Protein AF-A0A0L7QYK5-F1 (afdb_monomer)

Foldseek 3Di:
DPPVLVVLVVLLVVLQVLLCVVVVVVDDPPPPDPPPPDDPVVVNVCCVVCVVVLLVVLLVLVCCLQPPPDPPLLSSLNSNLSSCLVCVVSVVVVLVVVLVPDDPVCSVVSNVLVCLLCPPADSDNDPVNSVSNSVSSVVSNVVSVVVVVPDDDDDDDDDDDDDDDDD

pLDDT: mean 78.43, std 20.54, range [31.77, 98.0]

Solvent-accessible surface area (backbone atoms only — not comparable to full-atom values): 10006 Å² total; per-residue (Å²): 122,67,64,66,52,52,53,28,51,52,45,27,51,54,38,51,50,50,53,48,56,60,50,55,75,72,56,72,97,77,74,79,81,78,70,72,83,78,61,63,66,59,54,54,47,49,45,71,78,40,51,63,60,58,51,49,52,39,54,51,54,50,49,44,59,73,74,44,92,61,89,54,55,74,51,49,39,53,29,46,53,40,37,38,74,74,35,51,70,58,46,52,52,52,51,52,55,56,29,70,72,40,61,79,91,46,23,65,58,50,50,50,38,56,49,50,36,53,62,90,60,63,100,61,86,47,68,72,43,46,54,50,40,42,52,26,46,54,51,39,42,48,58,53,51,55,66,74,66,50,85,80,82,81,84,78,77,92,81,82,88,79,91,78,89,88,132

Mean predicted aligned error: 11.0 Å

Organism: NCBI:txid597456

Secondary structure (DSSP, 8-state):
-HHHHHHHHHHHHHHHHHHHHHHHTSS-TTS------SSHHHHHHHHHH-THHHHHHHHHHHHHHHHS--TTHHHHHHHHHHHHHH-HHHHHHHHHHHHHTS-HHHHHHHHHHHHHHHTT--SS--HHHHHHHHHHHHHHHHHHHHHHH-S-S--------------

Structure (mmCIF, N/CA/C/O backbone):
data_AF-A0A0L7QYK5-F1
#
_entry.id   AF-A0A0L7QYK5-F1
#
loop_
_atom_site.group_PDB
_atom_site.id
_atom_site.type_symbol
_atom_site.label_atom_id
_atom_site.label_alt_id
_atom_site.label_comp_id
_atom_site.label_asym_id
_atom_site.label_entity_id
_atom_site.label_seq_id
_atom_site.pdbx_PDB_ins_code
_atom_site.Cartn_x
_atom_site.Cartn_y
_atom_site.Cartn_z
_atom_site.occupancy
_atom_site.B_iso_or_equiv
_atom_site.auth_seq_id
_atom_site.auth_comp_id
_atom_site.auth_asym_id
_atom_site.auth_atom_id
_atom_site.pdbx_PDB_model_num
ATOM 1 N N . THR A 1 1 ? -0.544 19.869 -9.628 1.00 52.84 1 THR A N 1
ATOM 2 C CA . THR A 1 1 ? -1.029 18.518 -10.001 1.00 52.84 1 THR A CA 1
ATOM 3 C C . THR A 1 1 ? 0.017 17.660 -10.716 1.00 52.84 1 THR A C 1
ATOM 5 O O . THR A 1 1 ? -0.053 16.448 -10.597 1.00 52.84 1 THR A O 1
ATOM 8 N N . THR A 1 2 ? 1.023 18.224 -11.400 1.00 59.78 2 THR A N 1
ATOM 9 C CA . THR A 1 2 ? 2.022 17.466 -12.193 1.00 59.78 2 THR A CA 1
ATOM 10 C C . THR A 1 2 ? 3.162 16.829 -11.382 1.00 59.78 2 THR A C 1
ATOM 12 O O . THR A 1 2 ? 3.580 15.719 -11.698 1.00 59.78 2 THR A O 1
ATOM 15 N N . VAL A 1 3 ? 3.627 17.478 -10.307 1.00 64.94 3 VAL A N 1
ATOM 16 C CA . VAL A 1 3 ? 4.769 17.001 -9.497 1.00 64.94 3 VAL A CA 1
ATOM 17 C C . VAL A 1 3 ? 4.447 15.697 -8.760 1.00 64.94 3 VAL A C 1
ATOM 19 O O . VAL A 1 3 ? 5.186 14.727 -8.890 1.00 64.94 3 VAL A O 1
ATOM 22 N N . CYS A 1 4 ? 3.305 15.622 -8.066 1.00 67.00 4 CYS A N 1
ATOM 23 C CA . CYS A 1 4 ? 2.918 14.424 -7.314 1.00 67.00 4 CYS A CA 1
ATOM 24 C C . CYS A 1 4 ? 2.778 13.191 -8.221 1.00 67.00 4 CYS A C 1
ATOM 26 O O . CYS A 1 4 ? 3.188 12.100 -7.840 1.00 67.00 4 CYS A O 1
ATOM 28 N N . THR A 1 5 ? 2.243 13.357 -9.435 1.00 75.25 5 THR A N 1
ATOM 29 C CA . THR A 1 5 ? 2.120 12.266 -10.414 1.00 75.25 5 THR A CA 1
ATOM 30 C C . THR A 1 5 ? 3.490 11.774 -10.883 1.00 75.25 5 THR A C 1
ATOM 32 O O . THR A 1 5 ? 3.704 10.565 -10.947 1.00 75.25 5 THR A O 1
ATOM 35 N N . GLY A 1 6 ? 4.431 12.690 -11.140 1.00 77.06 6 GLY A N 1
ATOM 36 C CA . GLY A 1 6 ? 5.816 12.343 -11.472 1.00 77.06 6 GLY A CA 1
ATOM 37 C C . GLY A 1 6 ? 6.527 11.601 -10.337 1.00 77.06 6 GLY A C 1
ATOM 38 O O . GLY A 1 6 ? 7.127 10.557 -10.572 1.00 77.06 6 GLY A O 1
ATOM 39 N N . CYS A 1 7 ? 6.392 12.074 -9.093 1.00 81.75 7 CYS A N 1
ATOM 40 C CA . CYS A 1 7 ? 6.957 11.407 -7.915 1.00 81.75 7 CYS A CA 1
ATOM 41 C C . CYS A 1 7 ? 6.407 9.985 -7.735 1.00 81.75 7 CYS A C 1
ATOM 43 O O . CYS A 1 7 ? 7.182 9.058 -7.515 1.00 81.75 7 CYS A O 1
ATOM 45 N N . CYS A 1 8 ? 5.090 9.796 -7.877 1.00 84.00 8 CYS A N 1
ATOM 46 C CA . CYS A 1 8 ? 4.463 8.475 -7.769 1.00 84.00 8 CYS A CA 1
ATOM 47 C C . CYS A 1 8 ? 4.971 7.512 -8.845 1.00 84.00 8 CYS A C 1
ATOM 49 O O . CYS A 1 8 ? 5.263 6.359 -8.541 1.00 84.00 8 CYS A O 1
ATOM 51 N N . ALA A 1 9 ? 5.101 7.985 -10.089 1.00 85.12 9 ALA A N 1
ATOM 52 C CA . ALA A 1 9 ? 5.619 7.179 -11.190 1.00 85.12 9 ALA A CA 1
ATOM 53 C C . ALA A 1 9 ? 7.079 6.771 -10.950 1.00 85.12 9 ALA A C 1
ATOM 55 O O . ALA A 1 9 ? 7.426 5.602 -11.099 1.00 85.12 9 ALA A O 1
ATOM 56 N N . THR A 1 10 ? 7.925 7.705 -10.508 1.00 88.19 10 THR A N 1
ATOM 57 C CA . THR A 1 10 ? 9.321 7.410 -10.157 1.00 88.19 10 THR A CA 1
ATOM 58 C C . THR A 1 10 ? 9.410 6.397 -9.017 1.00 88.19 10 THR A C 1
ATOM 60 O O . THR A 1 10 ? 10.166 5.431 -9.123 1.00 88.19 10 THR A O 1
ATOM 63 N N . LEU A 1 11 ? 8.613 6.563 -7.957 1.00 89.12 11 LEU A N 1
ATOM 64 C CA . LEU A 1 11 ? 8.555 5.602 -6.854 1.00 89.12 11 LEU A CA 1
ATOM 65 C C . LEU A 1 11 ? 8.094 4.220 -7.332 1.00 89.12 11 LEU A C 1
ATOM 67 O O . LEU A 1 11 ? 8.745 3.229 -7.008 1.00 89.12 11 LEU A O 1
ATOM 71 N N . ASP A 1 12 ? 7.040 4.135 -8.150 1.00 90.56 12 ASP A N 1
ATOM 72 C CA . ASP A 1 12 ? 6.575 2.861 -8.718 1.00 90.56 12 ASP A CA 1
ATOM 73 C C . ASP A 1 12 ? 7.668 2.203 -9.569 1.00 90.56 12 ASP A C 1
ATOM 75 O O . ASP A 1 12 ? 7.891 0.998 -9.459 1.00 90.56 12 ASP A O 1
ATOM 79 N N . HIS A 1 13 ? 8.416 2.972 -10.365 1.00 90.19 13 HIS A N 1
ATOM 80 C CA . HIS A 1 13 ? 9.541 2.446 -11.139 1.00 90.19 13 HIS A CA 1
ATOM 81 C C . HIS A 1 13 ? 10.654 1.882 -10.253 1.00 90.19 13 HIS A C 1
ATOM 83 O O . HIS A 1 13 ? 11.101 0.758 -10.500 1.00 90.19 13 HIS A O 1
ATOM 89 N N . ILE A 1 14 ? 11.065 2.614 -9.212 1.00 88.81 14 ILE A N 1
ATOM 90 C CA . ILE A 1 14 ? 12.089 2.166 -8.256 1.00 88.81 14 ILE A CA 1
ATOM 91 C C . ILE A 1 14 ? 11.636 0.874 -7.572 1.00 88.81 14 ILE A C 1
ATOM 93 O O . ILE A 1 14 ? 12.343 -0.133 -7.601 1.00 88.81 14 ILE A O 1
ATOM 97 N N . VAL A 1 15 ? 10.427 0.871 -7.016 1.00 89.19 15 VAL A N 1
ATOM 98 C CA . VAL A 1 15 ? 9.865 -0.267 -6.282 1.00 89.19 15 VAL A CA 1
ATOM 99 C C . VAL A 1 15 ? 9.671 -1.480 -7.199 1.00 89.19 15 VAL A C 1
ATOM 101 O O . VAL A 1 15 ? 10.027 -2.600 -6.834 1.00 89.19 15 VAL A O 1
ATOM 104 N N . THR A 1 16 ? 9.191 -1.274 -8.429 1.00 89.94 16 THR A N 1
ATOM 105 C CA . THR A 1 16 ? 9.067 -2.342 -9.436 1.00 89.94 16 THR A CA 1
ATOM 106 C C . THR A 1 16 ? 10.417 -2.951 -9.777 1.00 89.94 16 THR A C 1
ATOM 108 O O . THR A 1 16 ? 10.531 -4.171 -9.917 1.00 89.94 16 THR A O 1
ATOM 111 N N . TYR A 1 17 ? 11.430 -2.105 -9.964 1.00 87.75 17 TYR A N 1
ATOM 112 C CA . TYR A 1 17 ? 12.779 -2.550 -10.274 1.00 87.75 17 TYR A CA 1
ATOM 113 C C . TYR A 1 17 ? 13.340 -3.401 -9.131 1.00 87.75 17 TYR A C 1
ATOM 115 O O . TYR A 1 17 ? 13.803 -4.515 -9.376 1.00 87.75 17 TYR A O 1
ATOM 123 N N . LEU A 1 18 ? 13.211 -2.932 -7.888 1.00 85.25 18 LEU A N 1
ATOM 124 C CA . LEU A 1 18 ? 13.633 -3.665 -6.694 1.00 85.25 18 LEU A CA 1
ATOM 125 C C . LEU A 1 18 ? 12.939 -5.019 -6.565 1.00 85.25 18 LEU A C 1
ATOM 127 O O . LEU A 1 18 ? 13.607 -6.038 -6.391 1.00 85.25 18 LEU A O 1
ATOM 131 N N . PHE A 1 19 ? 11.613 -5.043 -6.712 1.00 86.12 19 PHE A N 1
ATOM 132 C CA . PHE A 1 19 ? 10.827 -6.271 -6.640 1.00 86.12 19 PHE A CA 1
ATOM 133 C C . PHE A 1 19 ? 11.296 -7.295 -7.680 1.00 86.12 19 PHE A C 1
ATOM 135 O O . PHE A 1 19 ? 11.518 -8.460 -7.355 1.00 86.12 19 PHE A O 1
ATOM 142 N N . LYS A 1 20 ? 11.534 -6.856 -8.924 1.00 85.50 20 LYS A N 1
ATOM 143 C CA . LYS A 1 20 ? 12.071 -7.723 -9.982 1.00 85.50 20 LYS A CA 1
ATOM 144 C C . LYS A 1 20 ? 13.465 -8.245 -9.644 1.00 85.50 20 LYS A C 1
ATOM 146 O O . LYS A 1 20 ? 13.696 -9.434 -9.819 1.00 85.50 20 LYS A O 1
ATOM 151 N N . GLN A 1 21 ? 14.371 -7.401 -9.158 1.00 80.25 21 GLN A N 1
ATOM 152 C CA . GLN A 1 21 ? 15.746 -7.806 -8.843 1.00 80.25 21 GLN A CA 1
ATOM 153 C C . GLN A 1 21 ? 15.814 -8.819 -7.694 1.00 80.25 21 GLN A C 1
ATOM 155 O O . GLN A 1 21 ? 16.540 -9.810 -7.783 1.00 80.25 21 GLN A O 1
ATOM 160 N N . LEU A 1 22 ? 15.040 -8.601 -6.629 1.00 75.25 22 LEU A N 1
ATOM 161 C CA . LEU A 1 22 ? 15.008 -9.501 -5.475 1.00 75.25 22 LEU A CA 1
ATOM 162 C C . LEU A 1 22 ? 14.331 -10.835 -5.812 1.00 75.25 22 LEU A C 1
ATOM 164 O O . LEU A 1 22 ? 14.812 -11.883 -5.391 1.00 75.25 22 LEU A O 1
ATOM 168 N N . TYR A 1 23 ? 13.270 -10.813 -6.623 1.00 68.56 23 TYR A N 1
ATOM 169 C CA . TYR A 1 23 ? 12.538 -12.024 -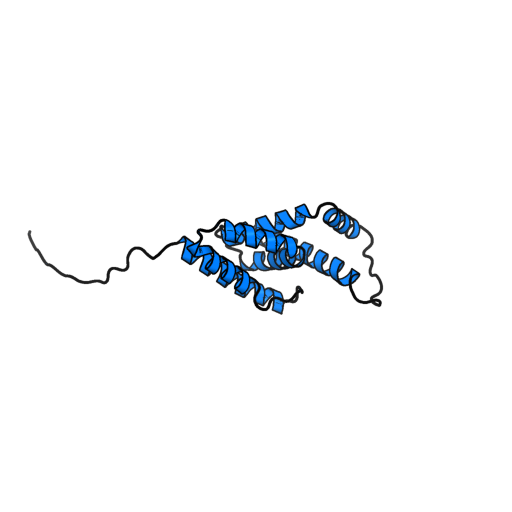6.993 1.00 68.56 23 TYR A CA 1
ATOM 170 C C . TYR A 1 23 ? 13.235 -12.835 -8.100 1.00 68.56 23 TYR A C 1
ATOM 172 O O . TYR A 1 23 ? 13.252 -14.061 -8.050 1.00 68.56 23 TYR A O 1
ATOM 180 N N . GLN A 1 24 ? 13.884 -12.181 -9.073 1.00 62.78 24 GLN A N 1
ATOM 181 C CA . GLN A 1 24 ? 14.644 -12.864 -10.134 1.00 62.78 24 GLN A CA 1
ATOM 182 C C . GLN A 1 24 ? 15.947 -13.496 -9.626 1.00 62.78 24 GLN A C 1
ATOM 184 O O . GLN A 1 24 ? 16.380 -14.497 -10.186 1.00 62.78 24 GLN A O 1
ATOM 189 N N . LYS A 1 25 ? 16.557 -12.966 -8.555 1.00 58.22 25 LYS A N 1
ATOM 190 C CA . LYS A 1 25 ? 17.693 -13.627 -7.883 1.00 58.22 25 LYS A CA 1
ATOM 191 C C . LYS A 1 25 ? 17.260 -14.823 -7.008 1.00 58.22 25 LYS A C 1
ATOM 193 O O . LYS A 1 25 ? 18.120 -15.608 -6.626 1.00 58.22 25 LYS A O 1
ATOM 198 N N . GLY A 1 26 ? 15.965 -14.976 -6.705 1.00 53.25 26 GLY A N 1
ATOM 199 C CA . GLY A 1 26 ? 15.422 -16.013 -5.811 1.00 53.25 26 GLY A CA 1
ATOM 200 C C . GLY A 1 26 ? 14.769 -17.224 -6.492 1.00 53.25 26 GLY A C 1
ATOM 201 O O . GLY A 1 26 ? 14.383 -18.163 -5.802 1.00 53.25 26 GLY A O 1
ATOM 202 N N . GLY A 1 27 ? 14.641 -17.248 -7.822 1.00 45.47 27 GLY A N 1
ATOM 203 C CA . GLY A 1 27 ? 14.036 -18.372 -8.540 1.00 45.47 27 GLY A CA 1
ATOM 204 C C . GLY A 1 27 ? 14.334 -18.328 -10.037 1.00 45.47 27 GLY A C 1
ATOM 205 O O . GLY A 1 27 ? 14.233 -17.267 -10.641 1.00 45.47 27 GLY A O 1
ATOM 206 N N . TYR A 1 28 ? 14.654 -19.493 -10.611 1.00 34.28 28 TYR A N 1
ATOM 207 C CA . TYR A 1 28 ? 15.087 -19.797 -11.991 1.00 34.28 28 TYR A CA 1
ATOM 208 C C . TYR A 1 28 ? 16.614 -19.857 -12.229 1.00 34.28 28 TYR A C 1
ATOM 210 O O . TYR A 1 28 ? 17.230 -18.862 -12.621 1.00 34.28 28 TYR A O 1
ATOM 218 N N . PRO A 1 29 ? 17.233 -21.055 -12.117 1.00 36.22 29 PRO A N 1
ATOM 219 C CA . PRO A 1 29 ? 18.565 -21.303 -12.653 1.00 36.22 29 PRO A CA 1
ATOM 220 C C . PRO A 1 29 ? 18.446 -21.408 -14.180 1.00 36.22 29 PRO A C 1
ATOM 222 O O . PRO A 1 29 ? 18.086 -22.452 -14.714 1.00 36.22 29 PRO A O 1
ATOM 225 N N . GLY A 1 30 ? 18.673 -20.315 -14.910 1.00 43.28 30 GLY A N 1
ATOM 226 C CA . GLY A 1 30 ? 18.684 -20.404 -16.376 1.00 43.28 30 GLY A CA 1
ATOM 227 C C . GLY A 1 30 ? 18.585 -19.104 -17.161 1.00 43.28 30 GLY A C 1
ATOM 228 O O . GLY A 1 30 ? 18.866 -19.109 -18.360 1.00 43.28 30 GLY A O 1
ATOM 229 N N . ARG A 1 31 ? 18.237 -17.970 -16.541 1.00 40.44 31 ARG A N 1
ATOM 230 C CA . ARG A 1 31 ? 18.223 -16.698 -17.272 1.00 40.44 31 ARG A CA 1
ATOM 231 C C . ARG A 1 31 ? 19.585 -16.031 -17.153 1.00 40.44 31 ARG A C 1
ATOM 233 O O . ARG A 1 31 ? 19.947 -15.529 -16.096 1.00 40.44 31 ARG A O 1
ATOM 240 N N . LYS A 1 32 ? 20.343 -16.080 -18.253 1.00 40.06 32 LYS A N 1
ATOM 241 C CA . LYS A 1 32 ? 21.638 -15.414 -18.419 1.00 40.06 32 LYS A CA 1
ATOM 242 C C . LYS A 1 32 ? 21.577 -14.013 -17.815 1.00 40.06 32 LYS A C 1
ATOM 244 O O . LYS A 1 32 ? 20.802 -13.175 -18.266 1.00 40.06 32 LYS A O 1
ATOM 249 N N . ASN A 1 33 ? 22.403 -13.830 -16.793 1.00 42.38 33 ASN A N 1
ATOM 250 C CA . ASN A 1 33 ? 22.779 -12.580 -16.162 1.00 42.38 33 ASN A CA 1
ATOM 251 C C . ASN A 1 33 ? 22.932 -11.460 -17.207 1.00 42.38 33 ASN A C 1
ATOM 253 O O . ASN A 1 33 ? 24.009 -11.261 -17.762 1.00 42.38 33 ASN A O 1
ATOM 257 N N . THR A 1 34 ? 21.886 -10.669 -17.435 1.00 42.53 34 THR A N 1
ATOM 258 C CA . THR A 1 34 ? 22.092 -9.258 -17.760 1.00 42.53 34 THR A CA 1
ATOM 259 C C . THR A 1 34 ? 22.355 -8.569 -16.431 1.00 42.53 34 THR A C 1
ATOM 261 O O . THR A 1 34 ? 21.477 -7.929 -15.854 1.00 42.53 34 THR A O 1
ATOM 264 N N . VAL A 1 35 ? 23.562 -8.793 -15.905 1.00 46.06 35 VAL A N 1
ATOM 265 C CA . VAL A 1 35 ? 24.169 -7.893 -14.929 1.00 46.06 35 VAL A CA 1
ATOM 266 C C . VAL A 1 35 ? 24.181 -6.552 -15.637 1.00 46.06 35 VAL A C 1
ATOM 268 O O . VAL A 1 35 ? 24.916 -6.389 -16.605 1.00 46.06 35 VAL A O 1
ATOM 271 N N . VAL A 1 36 ? 23.306 -5.633 -15.235 1.00 46.81 36 VAL A N 1
ATOM 272 C CA . VAL A 1 36 ? 23.506 -4.223 -15.555 1.00 46.81 36 VAL A CA 1
ATOM 273 C C . VAL A 1 36 ? 24.685 -3.814 -14.676 1.00 46.81 36 VAL A C 1
ATOM 275 O O . VAL A 1 36 ? 24.514 -3.752 -13.455 1.00 46.81 36 VAL A O 1
ATOM 278 N N . PRO A 1 37 ? 25.899 -3.641 -15.225 1.00 42.31 37 PRO A N 1
ATOM 279 C CA . PRO A 1 37 ? 27.055 -3.314 -14.415 1.00 42.31 37 PRO A CA 1
ATOM 280 C C . PRO A 1 37 ? 26.923 -1.844 -14.014 1.00 42.31 37 PRO A C 1
ATOM 282 O O . PRO A 1 37 ? 26.858 -0.971 -14.874 1.00 42.31 37 PRO A O 1
ATOM 285 N N . GLY A 1 38 ? 26.889 -1.583 -12.707 1.00 50.38 38 GLY A N 1
ATOM 286 C CA . GLY A 1 38 ? 27.045 -0.240 -12.145 1.00 50.38 38 GLY A CA 1
ATOM 287 C C . GLY A 1 38 ? 25.749 0.391 -11.632 1.00 50.38 38 GLY A C 1
ATOM 288 O O . GLY A 1 38 ? 24.957 0.934 -12.392 1.00 50.38 38 GLY A O 1
ATOM 289 N N . GLY A 1 39 ? 25.554 0.352 -10.310 1.00 52.91 39 GLY A N 1
ATOM 290 C CA . GLY A 1 39 ? 24.575 1.172 -9.580 1.00 52.91 39 GLY A CA 1
ATOM 291 C C . GLY A 1 39 ? 23.474 0.383 -8.866 1.00 52.91 39 GLY A C 1
ATOM 292 O O . GLY A 1 39 ? 23.231 0.601 -7.681 1.00 52.91 39 GLY A O 1
ATOM 293 N N . GLY A 1 40 ? 22.846 -0.582 -9.547 1.00 59.22 40 GLY A N 1
ATOM 294 C CA . GLY A 1 40 ? 21.715 -1.343 -8.995 1.00 59.22 40 GLY A CA 1
ATOM 295 C C . GLY A 1 40 ? 22.068 -2.226 -7.791 1.00 59.22 40 GLY A C 1
ATOM 296 O O . GLY A 1 40 ? 21.284 -2.312 -6.848 1.00 59.22 40 GLY A O 1
ATOM 297 N N . ASP A 1 41 ? 23.255 -2.841 -7.794 1.00 68.00 41 ASP A N 1
ATOM 298 C CA . ASP A 1 41 ? 23.716 -3.684 -6.683 1.00 68.00 41 ASP A CA 1
ATOM 299 C C . ASP A 1 41 ? 24.033 -2.868 -5.421 1.00 68.00 41 ASP A C 1
ATOM 301 O O . ASP A 1 41 ? 23.726 -3.324 -4.322 1.00 68.00 41 ASP A O 1
ATOM 305 N N . LEU A 1 42 ? 24.557 -1.642 -5.565 1.00 73.31 42 LEU A N 1
ATOM 306 C CA . LEU A 1 42 ? 24.810 -0.752 -4.427 1.00 73.31 42 LEU A CA 1
ATOM 307 C C . LEU A 1 42 ? 23.496 -0.334 -3.765 1.00 73.31 42 LEU A C 1
ATOM 309 O O . LEU A 1 42 ? 23.374 -0.387 -2.548 1.00 73.31 42 LEU A O 1
ATOM 313 N N . PHE A 1 43 ? 22.488 0.027 -4.558 1.00 73.25 43 PHE A N 1
ATOM 314 C CA . PHE A 1 43 ? 21.181 0.399 -4.021 1.00 73.25 43 PHE A CA 1
ATOM 315 C C . PHE A 1 43 ? 20.494 -0.780 -3.313 1.00 73.25 43 PHE A C 1
ATOM 317 O O . PHE A 1 43 ? 19.979 -0.625 -2.210 1.00 73.25 43 PHE A O 1
ATOM 324 N N . LEU A 1 44 ? 20.559 -1.985 -3.888 1.00 73.12 44 LEU A N 1
ATOM 325 C CA . LEU A 1 44 ? 20.079 -3.205 -3.228 1.00 73.12 44 LEU A CA 1
ATOM 326 C C . LEU A 1 44 ? 20.848 -3.508 -1.934 1.00 73.12 44 LEU A C 1
ATOM 328 O O . LEU A 1 44 ? 20.246 -3.959 -0.964 1.00 73.12 44 LEU A O 1
ATOM 332 N N . GLN A 1 45 ? 22.161 -3.272 -1.908 1.00 77.81 45 GLN A N 1
ATOM 333 C CA . GLN A 1 45 ? 22.983 -3.437 -0.711 1.00 77.81 45 GLN A CA 1
ATOM 334 C C . GLN A 1 45 ? 22.607 -2.426 0.376 1.00 77.81 45 GLN A C 1
ATOM 336 O O . GLN A 1 45 ? 22.436 -2.829 1.524 1.00 77.81 45 GLN A O 1
ATOM 341 N N . VAL A 1 46 ? 22.404 -1.158 0.012 1.00 78.81 46 VAL A N 1
ATOM 342 C CA . VAL A 1 46 ? 21.926 -0.115 0.930 1.00 78.81 46 VAL A CA 1
ATOM 343 C C . VAL A 1 46 ? 20.583 -0.514 1.523 1.00 78.81 46 VAL A C 1
ATOM 345 O O . VAL A 1 46 ? 20.442 -0.468 2.731 1.00 78.81 46 VAL A O 1
ATOM 348 N N . LEU A 1 47 ? 19.625 -0.994 0.728 1.00 78.38 47 LEU A N 1
ATOM 349 C CA . LEU A 1 47 ? 18.321 -1.413 1.259 1.00 78.38 47 LEU A CA 1
ATOM 350 C C . LEU A 1 47 ? 18.383 -2.673 2.129 1.00 78.38 47 LEU A C 1
ATOM 352 O O . LEU A 1 47 ? 17.552 -2.842 3.015 1.00 78.38 47 LEU A O 1
ATOM 356 N N . LYS A 1 48 ? 19.360 -3.558 1.902 1.00 77.44 48 LYS A N 1
ATOM 357 C CA . LYS A 1 48 ? 19.619 -4.695 2.798 1.00 77.44 48 LYS A CA 1
ATOM 358 C C . LYS A 1 48 ? 20.236 -4.258 4.125 1.00 77.44 48 LYS A C 1
ATOM 360 O O . LYS A 1 48 ? 19.954 -4.876 5.143 1.00 77.44 48 LYS A O 1
ATOM 365 N N . GLN A 1 49 ? 21.102 -3.248 4.097 1.00 82.25 49 GLN A N 1
ATOM 366 C CA . GLN A 1 49 ? 21.746 -2.690 5.289 1.00 82.25 49 GLN A CA 1
ATOM 367 C C . GLN A 1 49 ? 20.824 -1.732 6.050 1.00 82.25 49 GLN A C 1
ATOM 369 O O . GLN A 1 49 ? 20.934 -1.634 7.266 1.00 82.25 49 GLN A O 1
ATOM 374 N N . HIS A 1 50 ? 19.911 -1.080 5.331 1.00 84.25 50 HIS A N 1
ATOM 375 C CA . HIS A 1 50 ? 19.001 -0.052 5.819 1.00 84.25 50 HIS A CA 1
ATOM 376 C C . HIS A 1 50 ? 17.545 -0.342 5.400 1.00 84.25 50 HIS A C 1
ATOM 378 O O . HIS A 1 50 ? 16.965 0.401 4.593 1.00 84.25 50 HIS A O 1
ATOM 384 N N . PRO A 1 51 ? 16.933 -1.439 5.893 1.00 85.19 51 PRO A N 1
ATOM 385 C CA . PRO A 1 51 ? 15.544 -1.782 5.577 1.00 85.19 51 PRO A CA 1
ATOM 386 C C . PRO A 1 51 ? 14.543 -0.706 6.035 1.00 85.19 51 PRO A C 1
ATOM 388 O O . PRO A 1 51 ? 13.466 -0.575 5.447 1.00 85.19 51 PRO A O 1
ATOM 391 N N . GLU A 1 52 ? 14.909 0.112 7.026 1.00 90.94 52 GLU A N 1
ATOM 392 C CA . GLU A 1 52 ? 14.118 1.225 7.555 1.00 90.94 52 GLU A CA 1
ATOM 393 C C . GLU A 1 52 ? 13.699 2.228 6.475 1.00 90.94 52 GLU A C 1
ATOM 395 O O . GLU A 1 52 ? 12.644 2.846 6.595 1.00 90.94 52 GLU A O 1
ATOM 400 N N . ILE A 1 53 ? 14.465 2.356 5.387 1.00 89.00 53 ILE A N 1
ATOM 401 C CA . ILE A 1 53 ? 14.144 3.269 4.285 1.00 89.00 53 ILE A CA 1
ATOM 402 C C . ILE A 1 53 ? 12.828 2.854 3.616 1.00 89.00 53 ILE A C 1
ATOM 404 O O . ILE A 1 53 ? 11.928 3.679 3.440 1.00 89.00 53 ILE A O 1
ATOM 408 N N . LEU A 1 54 ? 12.681 1.571 3.266 1.00 89.00 54 LEU A N 1
ATOM 409 C CA . LEU A 1 54 ? 11.448 1.082 2.641 1.00 89.00 54 LEU A CA 1
ATOM 410 C C . LEU A 1 54 ? 10.282 1.078 3.631 1.00 89.00 54 LEU A C 1
ATOM 412 O O . LEU A 1 54 ? 9.153 1.372 3.243 1.00 89.00 54 LEU A O 1
ATOM 416 N N . GLN A 1 55 ? 10.556 0.782 4.902 1.00 93.12 55 GLN A N 1
ATOM 417 C CA . GLN A 1 55 ? 9.560 0.813 5.972 1.00 93.12 55 GLN A CA 1
ATOM 418 C C . GLN A 1 55 ? 8.994 2.225 6.175 1.00 93.12 55 GLN A C 1
ATOM 420 O O . GLN A 1 55 ? 7.775 2.405 6.217 1.00 93.12 55 GLN A O 1
ATOM 425 N N . GLN A 1 56 ? 9.858 3.242 6.219 1.00 93.12 56 GLN A N 1
ATOM 426 C CA . GLN A 1 56 ? 9.449 4.644 6.311 1.00 93.12 56 GLN A CA 1
ATOM 427 C C . GLN A 1 56 ? 8.643 5.075 5.085 1.00 93.12 56 GLN A C 1
ATOM 429 O O . GLN A 1 56 ? 7.606 5.723 5.239 1.00 93.12 56 GLN A O 1
ATOM 434 N N . MET A 1 57 ? 9.066 4.684 3.876 1.00 92.94 57 MET A N 1
ATOM 435 C CA . MET A 1 57 ? 8.303 4.955 2.653 1.00 92.94 57 MET A CA 1
ATOM 436 C C . MET A 1 57 ? 6.916 4.308 2.698 1.00 92.94 57 MET A C 1
ATOM 438 O O . MET A 1 57 ? 5.928 4.979 2.407 1.00 92.94 57 MET A O 1
ATOM 442 N N . LEU A 1 58 ? 6.824 3.037 3.103 1.00 94.62 58 LEU A N 1
ATOM 443 C CA . LEU A 1 58 ? 5.557 2.320 3.242 1.00 94.62 58 LEU A CA 1
ATOM 444 C C . LEU A 1 58 ? 4.628 3.016 4.243 1.00 94.62 58 LEU A C 1
ATOM 446 O O . LEU A 1 58 ? 3.491 3.335 3.900 1.00 94.62 58 LEU A O 1
ATOM 450 N N . SER A 1 59 ? 5.127 3.292 5.449 1.00 93.75 59 SER A N 1
ATOM 451 C CA . SER A 1 59 ? 4.366 3.971 6.501 1.00 93.75 59 SER A CA 1
ATOM 452 C C . SER A 1 59 ? 3.872 5.345 6.041 1.00 93.75 59 SER A C 1
ATOM 454 O O . SER A 1 59 ? 2.692 5.664 6.171 1.00 93.75 59 SER A O 1
ATOM 456 N N . THR A 1 60 ? 4.746 6.131 5.407 1.00 92.00 60 THR A N 1
ATOM 457 C CA . THR A 1 60 ? 4.407 7.467 4.895 1.00 92.00 60 THR A CA 1
ATOM 458 C C . THR A 1 60 ? 3.323 7.396 3.824 1.00 92.00 60 THR A C 1
ATOM 460 O O . THR A 1 60 ? 2.317 8.093 3.924 1.00 92.00 60 THR A O 1
ATOM 463 N N . VAL A 1 61 ? 3.488 6.537 2.812 1.00 91.00 61 VAL A N 1
ATOM 464 C CA . VAL A 1 61 ? 2.517 6.414 1.713 1.00 91.00 61 VAL A CA 1
ATOM 465 C C . VAL A 1 61 ? 1.168 5.900 2.225 1.00 91.00 61 VAL A C 1
ATOM 467 O O . VAL A 1 61 ? 0.131 6.415 1.806 1.00 91.00 61 VAL A O 1
ATOM 470 N N . LEU A 1 62 ? 1.164 4.935 3.152 1.00 91.69 62 LEU A N 1
ATOM 471 C CA . LEU A 1 62 ? -0.069 4.426 3.754 1.00 91.69 62 LEU A CA 1
ATOM 472 C C . LEU A 1 62 ? -0.796 5.514 4.557 1.00 91.69 62 LEU A C 1
ATOM 474 O O . LEU A 1 62 ? -1.993 5.710 4.353 1.00 91.69 62 LEU A O 1
ATOM 478 N N . ASN A 1 63 ? -0.076 6.265 5.396 1.00 89.31 63 ASN A N 1
ATOM 479 C CA . ASN A 1 63 ? -0.648 7.368 6.172 1.00 89.31 63 ASN A CA 1
ATOM 480 C C . ASN A 1 63 ? -1.247 8.454 5.268 1.00 89.31 63 ASN A C 1
ATOM 482 O O . ASN A 1 63 ? -2.376 8.885 5.497 1.00 89.31 63 ASN A O 1
ATOM 486 N N . VAL A 1 64 ? -0.542 8.841 4.201 1.00 87.56 64 VAL A N 1
ATOM 487 C CA . VAL A 1 64 ? -1.056 9.801 3.209 1.00 87.56 64 VAL A CA 1
ATOM 488 C C . VAL A 1 64 ? -2.355 9.293 2.574 1.00 87.56 64 VAL A C 1
ATOM 490 O O . VAL A 1 64 ? -3.299 10.057 2.382 1.00 87.56 64 VAL A O 1
ATOM 493 N N . ILE A 1 65 ? -2.451 8.000 2.255 1.00 85.62 65 ILE A N 1
ATOM 494 C CA . ILE A 1 65 ? -3.672 7.441 1.659 1.00 85.62 65 ILE A CA 1
ATOM 495 C C . ILE A 1 65 ? -4.835 7.404 2.655 1.00 85.62 65 ILE A C 1
ATOM 497 O O . ILE A 1 65 ? -5.967 7.692 2.252 1.00 85.62 65 ILE A O 1
ATOM 501 N N . MET A 1 66 ? -4.561 7.046 3.910 1.00 83.12 66 MET A N 1
ATOM 502 C CA . MET A 1 66 ? -5.574 6.909 4.956 1.00 83.12 66 MET A CA 1
ATOM 503 C C . MET A 1 66 ? -6.126 8.253 5.431 1.00 83.12 66 MET A C 1
ATOM 505 O O . MET A 1 66 ? -7.327 8.350 5.667 1.00 83.12 66 MET A O 1
ATOM 509 N N . PHE A 1 67 ? -5.273 9.272 5.566 1.00 78.12 67 PHE A N 1
ATOM 510 C CA . PHE A 1 67 ? -5.618 10.487 6.311 1.00 78.12 67 PHE A CA 1
ATOM 511 C C . PHE A 1 67 ? -5.617 11.770 5.479 1.00 78.12 67 PHE A C 1
ATOM 513 O O . PHE A 1 67 ? -6.198 12.761 5.915 1.00 78.12 67 PHE A O 1
ATOM 520 N N . GLU A 1 68 ? -5.011 11.785 4.288 1.00 78.00 68 GLU A N 1
ATOM 521 C CA . GLU A 1 68 ? -4.989 12.987 3.450 1.00 78.00 68 GLU A CA 1
ATOM 522 C C . GLU A 1 68 ? -5.994 12.921 2.290 1.00 78.00 68 GLU A C 1
ATOM 524 O O . GLU A 1 68 ? -6.228 11.874 1.665 1.00 78.00 68 GLU A O 1
ATOM 529 N N . ASP A 1 69 ? -6.532 14.086 1.912 1.00 65.31 69 ASP A N 1
ATOM 530 C CA . ASP A 1 69 ? -7.300 14.311 0.680 1.00 65.31 69 ASP A CA 1
ATOM 531 C C . ASP A 1 69 ? -6.400 14.227 -0.567 1.00 65.31 69 ASP A C 1
ATOM 533 O O . ASP A 1 69 ? -6.188 15.178 -1.324 1.00 65.31 69 ASP A O 1
ATOM 537 N N . CYS A 1 70 ? -5.831 13.044 -0.793 1.00 60.50 70 CYS A N 1
ATOM 538 C CA . CYS A 1 70 ? -5.001 12.760 -1.945 1.00 60.50 70 CYS A CA 1
ATOM 539 C C . CYS A 1 70 ? -5.854 12.788 -3.224 1.00 60.50 70 CYS A C 1
ATOM 541 O O . CYS A 1 70 ? -6.686 11.911 -3.458 1.00 60.50 70 CYS A O 1
ATOM 543 N N . ARG A 1 71 ? -5.610 13.773 -4.098 1.00 60.62 71 ARG A N 1
ATOM 544 C CA . ARG A 1 71 ? -6.229 13.852 -5.437 1.00 60.62 71 ARG A CA 1
ATOM 545 C C . ARG A 1 71 ? -5.658 12.830 -6.439 1.00 60.62 71 ARG A C 1
ATOM 547 O O . ARG A 1 71 ? -6.236 12.645 -7.501 1.00 60.62 71 ARG A O 1
ATOM 554 N N . ASN A 1 72 ? -4.562 12.140 -6.096 1.00 63.66 72 ASN A N 1
ATOM 555 C CA . ASN A 1 7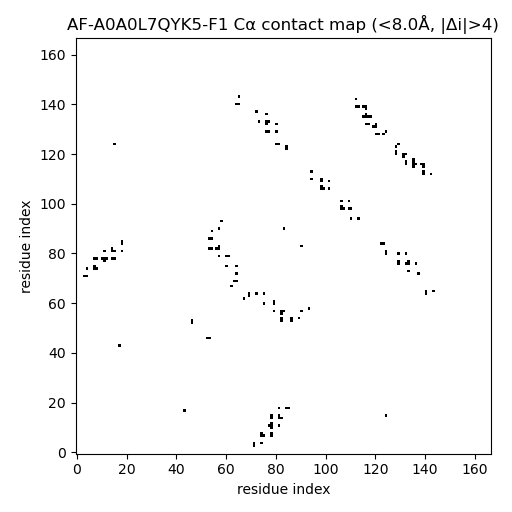2 ? -3.824 11.214 -6.970 1.00 63.66 72 ASN A CA 1
ATOM 556 C C . ASN A 1 72 ? -3.830 9.755 -6.456 1.00 63.66 72 ASN A C 1
ATOM 558 O O . ASN A 1 72 ? -2.825 9.051 -6.557 1.00 63.66 72 ASN A O 1
ATOM 562 N N . GLN A 1 73 ? -4.954 9.290 -5.903 1.00 59.25 73 GLN A N 1
ATOM 563 C CA . GLN A 1 73 ? -5.078 7.970 -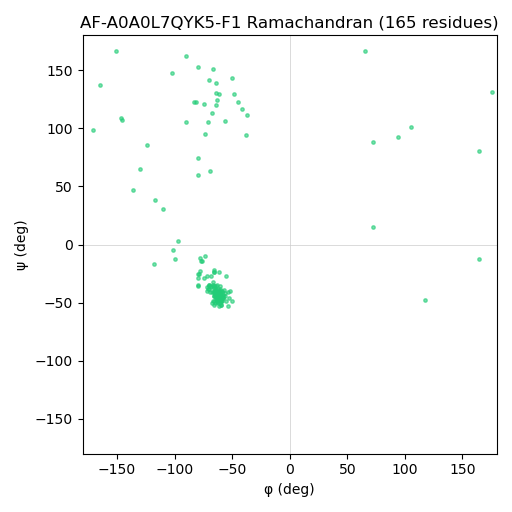5.250 1.00 59.25 73 GLN A CA 1
ATOM 564 C C . GLN A 1 73 ? -4.631 6.809 -6.149 1.00 59.25 73 GLN A C 1
ATOM 566 O O . GLN A 1 73 ? -3.921 5.901 -5.722 1.00 59.25 73 GLN A O 1
ATOM 571 N N . TRP A 1 74 ? -4.992 6.892 -7.429 1.00 72.50 74 TRP A N 1
ATOM 572 C CA . TRP A 1 74 ? -4.683 5.886 -8.439 1.00 72.50 74 TRP A CA 1
ATOM 573 C C . TRP A 1 74 ? -3.171 5.750 -8.631 1.00 72.50 74 TRP A C 1
ATOM 575 O O . TRP A 1 74 ? -2.640 4.640 -8.636 1.00 72.50 74 TRP A O 1
ATOM 585 N N . SER A 1 75 ? -2.463 6.879 -8.689 1.00 79.56 75 SER A N 1
ATOM 586 C CA . SER A 1 75 ? -1.011 6.915 -8.861 1.00 79.56 75 SER A CA 1
ATOM 587 C C . SER A 1 75 ? -0.259 6.415 -7.629 1.00 79.56 75 SER A C 1
ATOM 589 O O . SER A 1 75 ? 0.774 5.777 -7.793 1.00 79.56 75 SER A O 1
ATOM 591 N N . MET A 1 76 ? -0.771 6.665 -6.417 1.00 85.19 76 MET A N 1
ATOM 592 C CA . MET A 1 76 ? -0.155 6.219 -5.155 1.00 85.19 76 MET A CA 1
ATOM 593 C C . MET A 1 76 ? -0.409 4.736 -4.841 1.00 85.19 76 MET A C 1
ATOM 595 O O . MET A 1 76 ? 0.384 4.116 -4.135 1.00 85.19 76 MET A O 1
ATOM 599 N N . SER A 1 77 ? -1.468 4.135 -5.395 1.00 91.62 77 SER A N 1
ATOM 600 C CA . SER A 1 77 ? -1.781 2.716 -5.168 1.00 91.62 77 SER A CA 1
ATOM 601 C C . SER A 1 77 ? -0.677 1.771 -5.663 1.00 91.62 77 SER A C 1
ATOM 603 O O . SER A 1 77 ? -0.324 0.805 -4.990 1.00 91.62 77 SER A O 1
ATOM 605 N N . ARG A 1 78 ? -0.079 2.075 -6.820 1.00 92.00 78 ARG A N 1
ATOM 606 C CA . ARG A 1 78 ? 0.969 1.257 -7.445 1.00 92.00 78 ARG A CA 1
ATOM 607 C C . ARG A 1 78 ? 2.274 1.189 -6.640 1.00 92.00 78 ARG A C 1
ATOM 609 O O . ARG A 1 78 ? 2.707 0.067 -6.365 1.00 92.00 78 ARG A O 1
ATOM 616 N N . PRO A 1 79 ? 2.888 2.318 -6.226 1.00 92.75 79 PRO A N 1
ATOM 617 C CA . PRO A 1 79 ? 4.060 2.269 -5.365 1.00 92.75 79 PRO A CA 1
ATOM 618 C C . PRO A 1 79 ? 3.729 1.660 -3.998 1.00 92.75 79 PRO A C 1
ATOM 620 O O . PRO A 1 79 ? 4.548 0.901 -3.486 1.00 92.75 79 PRO A O 1
ATOM 623 N N . LEU A 1 80 ? 2.532 1.902 -3.441 1.00 95.19 80 LEU A N 1
ATOM 624 C CA . LEU A 1 80 ? 2.124 1.285 -2.175 1.00 95.19 80 LEU A CA 1
ATOM 625 C C . LEU A 1 80 ? 2.107 -0.248 -2.261 1.00 95.19 80 LEU A C 1
ATOM 627 O O . LEU A 1 80 ? 2.710 -0.896 -1.410 1.00 95.19 80 LEU A O 1
ATOM 631 N N . LEU A 1 81 ? 1.481 -0.830 -3.294 1.00 96.38 81 LEU A N 1
ATOM 632 C CA . LEU A 1 81 ? 1.445 -2.288 -3.461 1.00 96.38 81 LEU A CA 1
ATOM 633 C C . LEU A 1 81 ? 2.856 -2.877 -3.464 1.00 96.38 81 LEU A C 1
ATOM 635 O O . LEU A 1 81 ? 3.139 -3.839 -2.756 1.00 96.38 81 LEU A O 1
ATOM 639 N N . GLY A 1 82 ? 3.762 -2.294 -4.247 1.00 94.31 82 GLY A N 1
ATOM 640 C CA . GLY A 1 82 ? 5.122 -2.805 -4.308 1.00 94.31 82 GLY A CA 1
ATOM 641 C C . GLY A 1 82 ? 5.892 -2.635 -2.994 1.00 94.31 82 GLY A C 1
ATOM 642 O O . GLY A 1 82 ? 6.653 -3.530 -2.635 1.00 94.31 82 GLY A O 1
ATOM 643 N N . LEU A 1 83 ? 5.663 -1.553 -2.244 1.00 94.69 83 LEU A N 1
ATOM 644 C CA . LEU A 1 83 ? 6.245 -1.364 -0.911 1.00 94.69 83 LEU A CA 1
ATOM 645 C C . LEU A 1 83 ? 5.738 -2.416 0.087 1.00 94.69 83 LEU A C 1
ATOM 647 O O . LEU A 1 83 ? 6.550 -2.953 0.843 1.00 94.69 83 LEU A O 1
ATOM 651 N N . ILE A 1 84 ? 4.441 -2.747 0.044 1.00 96.12 84 ILE A N 1
ATOM 652 C CA . ILE A 1 84 ? 3.829 -3.813 0.853 1.00 96.12 84 ILE A CA 1
ATOM 653 C C . ILE A 1 84 ? 4.466 -5.163 0.517 1.00 96.12 84 ILE A C 1
ATOM 655 O O . ILE A 1 84 ? 4.974 -5.830 1.411 1.00 96.12 84 ILE A O 1
ATOM 659 N N . LEU A 1 85 ? 4.511 -5.547 -0.764 1.00 94.31 85 LEU A N 1
ATOM 660 C CA . LEU A 1 85 ? 5.049 -6.851 -1.181 1.00 94.31 85 LEU A CA 1
ATOM 661 C C . LEU A 1 85 ? 6.561 -7.003 -0.921 1.00 94.31 85 LEU A C 1
ATOM 663 O O . LEU A 1 85 ? 7.077 -8.119 -0.823 1.00 94.31 85 LEU A O 1
ATOM 667 N N . LEU A 1 86 ? 7.291 -5.888 -0.831 1.00 91.19 86 LEU A N 1
ATOM 668 C CA . LEU A 1 86 ? 8.697 -5.875 -0.426 1.00 91.19 86 LEU A CA 1
ATOM 669 C C . LEU A 1 86 ? 8.879 -5.992 1.097 1.00 91.19 86 LEU A C 1
ATOM 671 O O . LEU A 1 86 ? 9.930 -6.457 1.525 1.00 91.19 86 LEU A O 1
ATOM 675 N N . ASN A 1 87 ? 7.889 -5.587 1.902 1.00 92.00 87 ASN A N 1
ATOM 676 C CA . ASN A 1 87 ? 7.995 -5.462 3.362 1.00 92.00 87 ASN A CA 1
ATOM 677 C C . ASN A 1 87 ? 6.761 -6.031 4.084 1.00 92.00 87 ASN A C 1
ATOM 679 O O . ASN A 1 87 ? 6.212 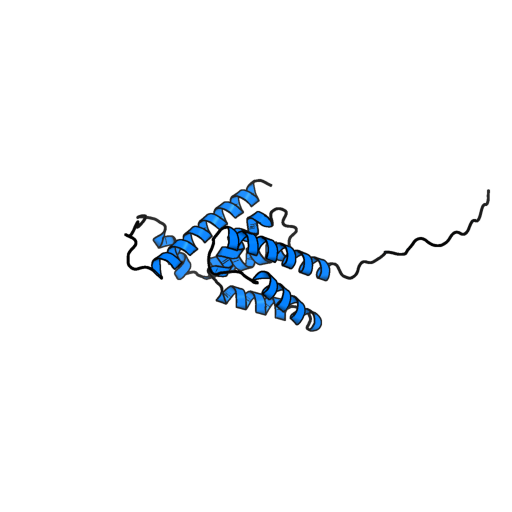-5.389 4.978 1.00 92.00 87 ASN A O 1
ATOM 683 N N . GLU A 1 88 ? 6.318 -7.231 3.703 1.00 93.56 88 GLU A N 1
ATOM 684 C CA . GLU A 1 88 ? 5.066 -7.827 4.204 1.00 93.56 88 GLU A CA 1
ATOM 685 C C . GLU A 1 88 ? 5.037 -7.960 5.735 1.00 93.56 88 GLU A C 1
ATOM 687 O O . GLU A 1 88 ? 4.019 -7.679 6.365 1.00 93.56 88 GLU A O 1
ATOM 692 N N . GLU A 1 89 ? 6.163 -8.323 6.354 1.00 93.12 89 GLU A N 1
ATOM 693 C CA . GLU A 1 89 ? 6.266 -8.431 7.812 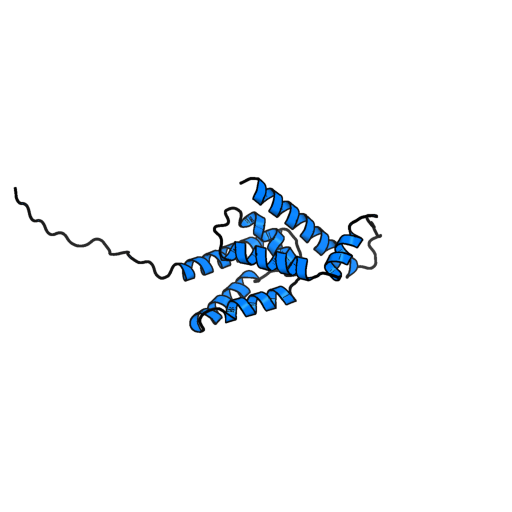1.00 93.12 89 GLU A CA 1
ATOM 694 C C . GLU A 1 89 ? 6.040 -7.078 8.502 1.00 93.12 89 GLU A C 1
ATOM 696 O O . GLU A 1 89 ? 5.231 -6.972 9.423 1.00 93.12 89 GLU A O 1
ATOM 701 N N . TYR A 1 90 ? 6.701 -6.024 8.018 1.00 95.75 90 TYR A N 1
ATOM 702 C CA . TYR A 1 90 ? 6.534 -4.682 8.568 1.00 95.75 90 TYR A CA 1
ATOM 703 C C . TYR A 1 90 ? 5.135 -4.118 8.286 1.00 95.75 90 TYR A C 1
ATOM 705 O O . TYR A 1 90 ? 4.555 -3.459 9.146 1.00 95.75 90 TYR A O 1
ATOM 713 N N . PHE A 1 91 ? 4.550 -4.414 7.121 1.00 97.25 91 PHE A N 1
ATOM 714 C CA . PHE A 1 91 ? 3.161 -4.059 6.830 1.00 97.25 91 PHE A CA 1
ATOM 715 C C . PHE A 1 91 ? 2.194 -4.678 7.848 1.00 97.25 91 PHE A C 1
ATOM 717 O O . PHE A 1 91 ? 1.320 -3.979 8.359 1.00 97.25 91 PHE A O 1
ATOM 724 N N . ASN A 1 92 ? 2.380 -5.955 8.199 1.00 97.00 92 ASN A N 1
ATOM 725 C CA . ASN A 1 92 ? 1.567 -6.617 9.219 1.00 97.00 92 ASN A CA 1
ATOM 726 C C . ASN A 1 92 ? 1.736 -5.963 10.597 1.00 97.00 92 ASN A C 1
ATOM 728 O O . ASN A 1 92 ? 0.745 -5.724 11.282 1.00 97.00 92 ASN A O 1
ATOM 732 N N . GLN A 1 93 ? 2.962 -5.600 10.985 1.00 97.25 93 GLN A N 1
ATOM 733 C CA . GLN A 1 93 ? 3.201 -4.856 12.228 1.00 97.25 93 GLN A CA 1
ATOM 734 C C . GLN A 1 93 ? 2.491 -3.493 12.219 1.00 97.25 93 GLN A C 1
ATOM 736 O O . GLN A 1 93 ? 1.85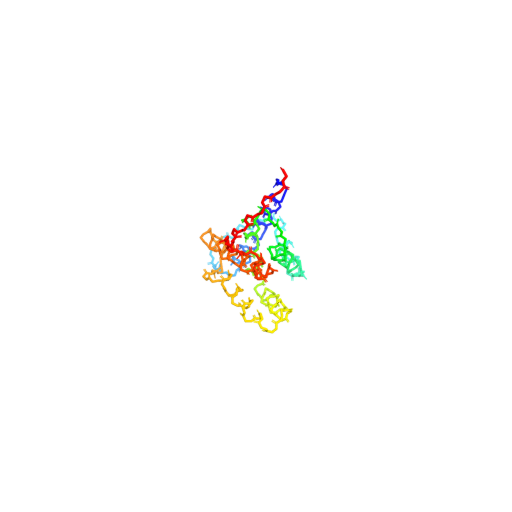2 -3.116 13.201 1.00 97.25 93 GLN A O 1
ATOM 741 N N . LEU A 1 94 ? 2.562 -2.762 11.102 1.00 95.94 94 LEU A N 1
ATOM 742 C CA . LEU A 1 94 ? 1.900 -1.468 10.939 1.00 95.94 94 LEU A CA 1
ATOM 743 C C . LEU A 1 94 ? 0.375 -1.600 11.037 1.00 95.94 94 LEU A C 1
ATOM 745 O O . LEU A 1 94 ? -0.250 -0.848 11.782 1.00 95.94 94 LEU A O 1
ATOM 749 N N . ARG A 1 95 ? -0.207 -2.589 10.350 1.00 96.19 95 ARG A N 1
ATOM 750 C CA . ARG A 1 95 ? -1.629 -2.945 10.450 1.00 96.19 95 ARG A CA 1
ATOM 751 C C . ARG A 1 95 ? -2.032 -3.185 11.906 1.00 96.19 95 ARG A C 1
ATOM 753 O O . ARG A 1 95 ? -2.981 -2.566 12.376 1.00 96.19 95 ARG A O 1
ATOM 760 N N . GLU A 1 96 ? -1.318 -4.051 12.622 1.00 97.06 96 GLU A N 1
ATOM 761 C CA . GLU A 1 96 ? -1.638 -4.387 14.016 1.00 97.06 96 GLU A CA 1
ATOM 762 C C . GLU A 1 96 ? -1.573 -3.163 14.933 1.00 97.06 96 GLU A C 1
ATOM 764 O O . GLU A 1 96 ? -2.455 -2.954 15.768 1.00 97.06 96 GLU A O 1
ATOM 769 N N . ASN A 1 97 ? -0.566 -2.310 14.745 1.00 96.31 97 ASN A N 1
ATOM 770 C CA . ASN A 1 97 ? -0.430 -1.069 15.503 1.00 96.31 97 ASN A CA 1
ATOM 771 C C . ASN A 1 97 ? -1.592 -0.100 15.231 1.00 96.31 97 ASN A C 1
ATOM 773 O O . ASN A 1 97 ? -2.112 0.510 16.166 1.00 96.31 97 ASN A O 1
ATOM 777 N N . ILE A 1 98 ? -2.027 0.019 13.972 1.00 93.94 98 ILE A N 1
ATOM 778 C CA . ILE A 1 98 ? -3.174 0.852 13.582 1.00 93.94 98 ILE A CA 1
ATOM 779 C C . ILE A 1 98 ? -4.481 0.289 14.147 1.00 93.94 98 ILE A C 1
ATOM 781 O O . ILE A 1 98 ? -5.312 1.058 14.620 1.00 93.94 98 ILE A O 1
ATOM 785 N N . ILE A 1 99 ? -4.675 -1.031 14.130 1.00 95.19 99 ILE A N 1
ATOM 786 C CA . ILE A 1 99 ? -5.869 -1.667 14.703 1.00 95.19 99 ILE A CA 1
ATOM 787 C C . ILE A 1 99 ? -5.923 -1.408 16.210 1.00 95.19 99 ILE A C 1
ATOM 789 O O . ILE A 1 99 ? -6.939 -0.938 16.710 1.00 95.19 99 ILE A O 1
ATOM 793 N N . ARG A 1 100 ? -4.822 -1.640 16.934 1.00 96.44 100 ARG A N 1
ATOM 794 C CA . ARG A 1 100 ? -4.765 -1.447 18.395 1.00 96.44 100 ARG A CA 1
ATOM 795 C C . ARG A 1 100 ? -4.930 0.005 18.831 1.00 96.44 100 ARG A C 1
ATOM 797 O O . ARG A 1 100 ? -5.319 0.237 19.971 1.00 96.44 100 ARG A O 1
ATOM 804 N N . SER A 1 101 ? -4.633 0.968 17.958 1.00 93.69 101 SER A N 1
ATOM 805 C CA . SER A 1 101 ? -4.856 2.387 18.248 1.00 93.69 101 SER A CA 1
ATOM 806 C C . SER A 1 101 ? -6.320 2.814 18.091 1.00 93.69 101 SER A C 1
ATOM 808 O O . SER A 1 101 ? -6.678 3.903 18.539 1.00 93.69 101 SER A O 1
ATOM 810 N N . GLN A 1 102 ? -7.179 1.972 17.500 1.00 92.00 102 GLN A N 1
ATOM 811 C CA . GLN A 1 102 ? -8.616 2.233 17.426 1.00 92.00 102 GLN A CA 1
ATOM 812 C C . GLN A 1 102 ? -9.331 1.883 18.746 1.00 92.00 102 GLN A C 1
ATOM 814 O O . GLN A 1 102 ? -8.911 0.961 19.456 1.00 92.00 102 GLN A O 1
ATOM 819 N N . PRO A 1 103 ? -10.464 2.551 19.050 1.00 93.25 103 PRO A N 1
ATOM 820 C CA . PRO A 1 103 ? -11.402 2.110 20.084 1.00 93.25 103 PRO A CA 1
ATOM 821 C C . PRO A 1 103 ? -11.787 0.635 19.915 1.00 93.25 103 PRO A C 1
ATOM 823 O O . PRO A 1 103 ? -11.936 0.173 18.783 1.00 93.25 103 PRO A O 1
ATOM 826 N N . VAL A 1 104 ? -11.952 -0.098 21.024 1.00 94.31 104 VAL A N 1
ATOM 827 C CA . VAL A 1 104 ? -12.161 -1.565 21.044 1.00 94.31 104 VAL A CA 1
ATOM 828 C C . VAL A 1 104 ? -13.305 -2.010 20.125 1.00 94.31 104 VAL A C 1
ATOM 830 O O . VAL A 1 104 ? -13.170 -2.990 19.397 1.00 94.31 104 VAL A O 1
ATOM 833 N N . ASP A 1 105 ? -14.399 -1.253 20.098 1.00 93.56 105 ASP A N 1
ATOM 834 C CA . ASP A 1 105 ? -15.581 -1.481 19.260 1.00 93.56 105 ASP A CA 1
ATOM 835 C C . ASP A 1 105 ? -15.314 -1.324 17.751 1.00 93.56 105 ASP A C 1
ATOM 837 O O . ASP A 1 105 ? -16.027 -1.903 16.934 1.00 93.56 105 ASP A O 1
ATOM 841 N N . LYS A 1 106 ? -14.263 -0.590 17.367 1.00 92.50 106 LYS A N 1
ATOM 842 C CA . LYS A 1 106 ? -13.865 -0.359 15.969 1.00 92.50 106 LYS A CA 1
ATOM 843 C C . LYS A 1 106 ? -12.720 -1.256 15.495 1.00 92.50 106 LYS A C 1
ATOM 845 O O . LYS A 1 106 ? -12.474 -1.318 14.290 1.00 92.50 106 LYS A O 1
ATOM 850 N N . GLN A 1 107 ? -12.025 -1.955 16.396 1.00 95.50 107 GLN A N 1
ATOM 851 C CA . GLN A 1 107 ? -10.842 -2.757 16.046 1.00 95.50 107 GLN A CA 1
ATOM 852 C C . GLN A 1 107 ? -11.172 -3.879 15.059 1.00 95.50 107 GLN A C 1
ATOM 854 O O . GLN A 1 107 ? -10.466 -4.043 14.066 1.00 95.50 107 GLN A O 1
ATOM 859 N N . ALA A 1 108 ? -12.270 -4.608 15.289 1.00 95.88 108 ALA A N 1
ATOM 860 C CA . ALA A 1 108 ? -12.709 -5.685 14.399 1.00 95.88 108 ALA A CA 1
ATOM 861 C C . ALA A 1 108 ? -13.028 -5.165 12.987 1.00 95.88 108 ALA A C 1
ATOM 863 O O . ALA A 1 108 ? -12.609 -5.750 11.991 1.00 95.88 108 ALA A O 1
ATOM 864 N N . THR A 1 109 ? -13.702 -4.018 12.898 1.00 95.12 109 THR A N 1
ATOM 865 C CA . THR A 1 109 ? -14.026 -3.373 11.622 1.00 95.12 109 THR A CA 1
ATOM 866 C C . THR A 1 109 ? -12.765 -2.917 10.881 1.00 95.12 109 THR A C 1
ATOM 868 O O . THR A 1 109 ? -12.624 -3.183 9.689 1.00 95.12 109 THR A O 1
ATOM 871 N N . MET A 1 110 ? -11.811 -2.291 11.581 1.00 95.56 110 MET A N 1
ATOM 872 C CA . MET A 1 110 ? -10.526 -1.889 10.995 1.00 95.56 110 MET A CA 1
ATOM 873 C C . MET A 1 110 ? -9.730 -3.102 10.493 1.00 95.56 110 MET A C 1
ATOM 875 O O . MET A 1 110 ? -9.157 -3.057 9.404 1.00 95.56 110 MET A O 1
ATOM 879 N N . ALA A 1 111 ? -9.724 -4.203 11.254 1.00 96.69 111 ALA A N 1
ATOM 880 C CA . ALA A 1 111 ? -9.099 -5.453 10.834 1.00 96.69 111 ALA A CA 1
ATOM 881 C C . ALA A 1 111 ? -9.714 -5.980 9.529 1.00 96.69 111 ALA A C 1
ATOM 883 O O . ALA A 1 111 ? -8.972 -6.279 8.592 1.00 96.69 111 ALA A O 1
ATOM 884 N N . GLN A 1 112 ? -11.048 -5.992 9.429 1.00 97.25 112 GLN A N 1
ATOM 885 C CA . GLN A 1 112 ? -11.755 -6.416 8.219 1.00 97.25 112 GLN A CA 1
ATOM 886 C C . GLN A 1 112 ? -11.402 -5.551 7.004 1.00 97.25 112 GLN A C 1
ATOM 888 O O . GLN A 1 112 ? -11.224 -6.068 5.903 1.00 97.25 112 GLN A O 1
ATOM 893 N N . TRP A 1 113 ? -11.263 -4.236 7.170 1.00 95.75 113 TRP A N 1
ATOM 894 C CA . TRP A 1 113 ? -10.865 -3.366 6.062 1.00 95.75 113 TRP A CA 1
ATOM 895 C C . TRP A 1 113 ? -9.450 -3.665 5.564 1.00 95.75 113 TRP A C 1
ATOM 897 O O . TRP A 1 113 ? -9.229 -3.676 4.354 1.00 95.75 113 TRP A O 1
ATOM 907 N N . PHE A 1 114 ? -8.502 -3.954 6.459 1.00 97.12 114 PHE A N 1
ATOM 908 C CA . PHE A 1 114 ? -7.160 -4.388 6.055 1.00 97.12 114 PHE A CA 1
ATOM 909 C C . PHE A 1 114 ? -7.159 -5.758 5.362 1.00 97.12 114 PHE A C 1
ATOM 911 O O . PHE A 1 114 ? -6.349 -5.978 4.460 1.00 97.12 114 PHE A O 1
ATOM 918 N N . GLU A 1 115 ? -8.059 -6.667 5.738 1.00 97.75 115 GLU A N 1
ATOM 919 C CA . GLU A 1 115 ? -8.253 -7.929 5.013 1.00 97.75 115 GLU A CA 1
ATOM 920 C C . GLU A 1 115 ? -8.797 -7.679 3.604 1.00 97.75 115 GLU A C 1
ATOM 922 O O . GLU A 1 115 ? -8.206 -8.144 2.629 1.00 97.75 115 GLU A O 1
ATOM 927 N N . ASN A 1 116 ? -9.844 -6.860 3.481 1.00 97.56 116 ASN A N 1
ATOM 928 C CA . ASN A 1 116 ? -10.434 -6.482 2.195 1.00 97.56 116 ASN A CA 1
ATOM 929 C C . ASN A 1 116 ? -9.419 -5.757 1.295 1.00 97.56 116 ASN A C 1
ATOM 931 O O . ASN A 1 116 ? -9.401 -5.960 0.082 1.00 97.56 116 ASN A O 1
ATOM 935 N N . LEU A 1 117 ? -8.534 -4.942 1.879 1.00 97.25 117 LEU A N 1
ATOM 936 C CA . LEU A 1 117 ? -7.452 -4.269 1.159 1.00 97.25 117 LEU A CA 1
ATOM 937 C C . LEU A 1 117 ? -6.555 -5.276 0.414 1.00 97.25 117 LEU A C 1
ATOM 939 O O . LEU A 1 117 ? -6.184 -5.044 -0.740 1.00 97.25 117 LEU A O 1
ATOM 943 N N . MET A 1 118 ? -6.244 -6.406 1.050 1.00 97.94 118 MET A N 1
ATOM 944 C CA . MET A 1 118 ? -5.353 -7.442 0.516 1.00 97.94 118 MET A CA 1
ATOM 945 C C . MET A 1 118 ? -6.097 -8.603 -0.165 1.00 97.94 118 MET A C 1
ATOM 947 O O . MET A 1 118 ? -5.463 -9.547 -0.643 1.00 97.94 118 MET A O 1
ATOM 951 N N . GLU A 1 119 ? -7.425 -8.541 -0.263 1.00 98.00 119 GLU A N 1
ATOM 952 C CA . GLU A 1 119 ? -8.237 -9.622 -0.817 1.00 98.00 119 GLU A CA 1
ATOM 953 C C . GLU A 1 119 ? -7.939 -9.867 -2.307 1.00 98.00 119 GLU A C 1
ATOM 955 O O . GLU A 1 119 ? -8.140 -9.009 -3.178 1.00 98.00 119 GLU A O 1
ATOM 960 N N . GLY A 1 120 ? -7.497 -11.090 -2.611 1.00 97.25 120 GLY A N 1
ATOM 961 C CA . GLY A 1 120 ? -7.163 -11.514 -3.970 1.00 97.25 120 GLY A CA 1
ATOM 962 C C . GLY A 1 120 ? -5.869 -10.903 -4.514 1.00 97.25 120 GLY A C 1
ATOM 963 O O . GLY A 1 120 ? -5.649 -10.957 -5.724 1.00 97.25 120 GLY A O 1
ATOM 964 N N . ILE A 1 121 ? -5.033 -10.317 -3.651 1.00 97.94 121 ILE A N 1
ATOM 965 C CA . ILE A 1 121 ? -3.720 -9.799 -4.033 1.00 97.94 121 ILE A CA 1
ATOM 966 C C . ILE A 1 121 ? -2.698 -10.927 -4.040 1.00 97.94 121 ILE A C 1
ATOM 968 O O . ILE A 1 121 ? -2.447 -11.591 -3.038 1.00 97.94 121 ILE A O 1
ATOM 972 N N . GLU A 1 122 ? -2.071 -11.117 -5.192 1.00 95.75 122 GLU A N 1
ATOM 973 C CA . GLU A 1 122 ? -0.980 -12.066 -5.365 1.00 95.75 122 GLU A CA 1
ATOM 974 C C . GLU A 1 122 ? 0.377 -11.401 -5.095 1.00 95.75 122 GLU A C 1
ATOM 976 O O . GLU A 1 122 ? 0.535 -10.181 -5.186 1.00 95.75 122 GLU A O 1
ATOM 981 N N . ARG A 1 123 ? 1.418 -12.202 -4.849 1.00 94.38 123 ARG A N 1
ATOM 982 C CA . ARG A 1 123 ? 2.790 -11.697 -4.687 1.00 94.38 123 ARG A CA 1
ATOM 983 C C . ARG A 1 123 ? 3.459 -11.401 -6.037 1.00 94.38 123 ARG A C 1
ATOM 985 O O . ARG A 1 123 ? 4.479 -11.989 -6.391 1.00 94.38 123 ARG A O 1
ATOM 992 N N . ASN A 1 124 ? 2.874 -10.504 -6.8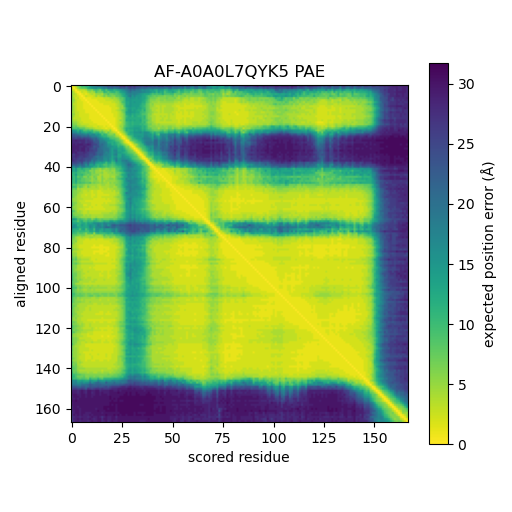27 1.00 93.75 124 ASN A N 1
ATOM 993 C CA . ASN A 1 124 ? 3.438 -10.023 -8.088 1.00 93.75 124 ASN A CA 1
ATOM 994 C C . ASN A 1 124 ? 2.991 -8.589 -8.410 1.00 93.75 124 ASN A C 1
ATOM 996 O O . ASN A 1 124 ? 2.048 -8.062 -7.833 1.00 93.75 124 ASN A O 1
ATOM 1000 N N . LEU A 1 125 ? 3.659 -7.953 -9.373 1.00 94.31 125 LEU A N 1
ATOM 1001 C CA . LEU A 1 125 ? 3.344 -6.589 -9.819 1.00 94.31 125 LEU A CA 1
ATOM 1002 C C . LEU A 1 125 ? 2.734 -6.557 -11.228 1.00 94.31 125 LEU A C 1
ATOM 1004 O O . LEU A 1 125 ? 2.949 -5.608 -11.987 1.00 94.31 125 LEU A O 1
ATOM 1008 N N . LEU A 1 126 ? 2.008 -7.604 -11.625 1.00 94.50 126 LEU A N 1
ATOM 1009 C CA . LEU A 1 126 ? 1.311 -7.617 -12.911 1.00 94.50 126 LEU A CA 1
ATOM 1010 C C . LEU A 1 126 ? 0.192 -6.570 -12.923 1.00 94.50 126 LEU A C 1
ATOM 1012 O O . LEU A 1 126 ? -0.390 -6.258 -11.886 1.00 94.50 126 LEU A O 1
ATOM 1016 N N . THR A 1 127 ? -0.129 -6.047 -14.108 1.00 94.00 127 THR A N 1
ATOM 1017 C CA . THR A 1 127 ? -1.163 -5.014 -14.284 1.00 94.00 127 THR A CA 1
ATOM 1018 C C . THR A 1 127 ? -2.489 -5.427 -13.650 1.00 94.00 127 THR A C 1
ATOM 1020 O O . THR A 1 127 ? -3.032 -4.672 -12.857 1.00 94.00 127 THR A O 1
ATOM 1023 N N . LYS A 1 128 ? -2.934 -6.671 -13.878 1.00 96.00 128 LYS A N 1
ATOM 1024 C CA . LYS A 1 128 ? -4.163 -7.211 -13.277 1.00 96.00 128 LYS A CA 1
ATOM 1025 C C . LYS A 1 128 ? -4.159 -7.133 -11.744 1.00 96.00 128 LYS A C 1
ATOM 1027 O O . LYS A 1 128 ? -5.156 -6.737 -11.151 1.00 96.00 128 LYS A O 1
ATOM 1032 N N . ASN A 1 129 ? -3.043 -7.497 -11.111 1.00 96.62 129 ASN A N 1
ATOM 1033 C CA . ASN A 1 129 ? -2.920 -7.497 -9.655 1.00 96.62 129 ASN A CA 1
ATOM 1034 C C . ASN A 1 129 ? -2.867 -6.067 -9.090 1.00 96.62 129 ASN A C 1
ATOM 1036 O O . ASN A 1 129 ? -3.495 -5.761 -8.082 1.00 96.62 129 ASN A O 1
ATOM 1040 N N . ARG A 1 130 ? -2.178 -5.160 -9.795 1.00 95.38 130 ARG A N 1
ATOM 1041 C CA . ARG A 1 130 ? -2.173 -3.725 -9.477 1.00 95.38 130 ARG A CA 1
ATOM 1042 C C . ARG A 1 130 ? -3.567 -3.119 -9.554 1.00 95.38 130 ARG A C 1
ATOM 1044 O O . ARG A 1 130 ? -3.964 -2.435 -8.623 1.00 95.38 130 ARG A O 1
ATOM 1051 N N . ASP A 1 131 ? -4.301 -3.396 -10.628 1.00 95.50 131 ASP A N 1
ATOM 1052 C CA . ASP A 1 131 ? -5.645 -2.855 -10.828 1.00 95.50 131 ASP A CA 1
ATOM 1053 C C . ASP A 1 131 ? -6.613 -3.375 -9.753 1.00 95.50 131 ASP A C 1
ATOM 1055 O O . ASP A 1 131 ? -7.423 -2.608 -9.231 1.00 95.50 131 ASP A O 1
ATOM 1059 N N . ARG A 1 132 ? -6.479 -4.650 -9.353 1.00 97.25 132 ARG A N 1
ATOM 1060 C CA . ARG A 1 132 ? -7.211 -5.221 -8.211 1.00 97.25 132 ARG A CA 1
ATOM 1061 C C . ARG A 1 132 ? -6.894 -4.476 -6.914 1.00 97.25 132 ARG A C 1
ATOM 1063 O O . ARG A 1 132 ? -7.817 -4.052 -6.226 1.00 97.25 132 ARG A O 1
ATOM 1070 N N . PHE A 1 133 ? -5.616 -4.245 -6.612 1.00 97.25 133 PHE A N 1
ATOM 1071 C CA . PHE A 1 133 ? -5.220 -3.486 -5.423 1.00 97.25 133 PHE A CA 1
ATOM 1072 C C . PHE A 1 133 ? -5.766 -2.057 -5.436 1.00 97.25 133 PHE A C 1
ATOM 1074 O O . PHE A 1 133 ? -6.267 -1.583 -4.421 1.00 97.25 133 PHE A O 1
ATOM 1081 N N . THR A 1 134 ? -5.732 -1.372 -6.583 1.00 94.50 134 THR A N 1
ATOM 1082 C CA . THR A 1 134 ? -6.312 -0.029 -6.721 1.00 94.50 134 THR A CA 1
ATOM 1083 C C . THR A 1 134 ? -7.810 -0.021 -6.386 1.00 94.50 134 THR A C 1
ATOM 1085 O O . THR A 1 134 ? -8.279 0.897 -5.706 1.00 94.50 134 THR A O 1
ATOM 1088 N N . GLN A 1 135 ? -8.560 -1.045 -6.811 1.00 94.81 135 GLN A N 1
ATOM 1089 C CA . GLN A 1 135 ? -9.983 -1.190 -6.477 1.00 94.81 135 GLN A CA 1
ATOM 1090 C C . GLN A 1 135 ? -10.187 -1.406 -4.973 1.00 94.81 135 GLN A C 1
ATOM 1092 O O . GLN A 1 135 ? -10.949 -0.662 -4.353 1.00 94.81 135 GLN A O 1
ATOM 1097 N N . ASN A 1 136 ? -9.462 -2.356 -4.376 1.00 96.69 136 ASN A N 1
ATOM 1098 C CA . ASN A 1 136 ? -9.545 -2.646 -2.942 1.00 96.69 136 ASN A CA 1
ATOM 1099 C C . ASN A 1 136 ? -9.206 -1.407 -2.095 1.00 96.69 136 ASN A C 1
ATOM 1101 O O . ASN A 1 136 ? -9.923 -1.073 -1.154 1.00 96.69 136 ASN A O 1
ATOM 1105 N N . LEU A 1 137 ? -8.155 -0.672 -2.473 1.00 94.38 137 LEU A N 1
ATOM 1106 C CA . LEU A 1 137 ? -7.725 0.553 -1.797 1.00 94.38 137 LEU A CA 1
ATOM 1107 C C . LEU A 1 137 ? -8.785 1.662 -1.856 1.00 94.38 137 LEU A C 1
ATOM 1109 O O . LEU A 1 137 ? -8.939 2.424 -0.902 1.00 94.38 137 LEU A O 1
ATOM 1113 N N . SER A 1 138 ? -9.530 1.746 -2.961 1.00 91.50 138 SER A N 1
ATOM 1114 C CA . SER A 1 138 ? -10.622 2.715 -3.099 1.00 91.50 138 SER A CA 1
ATOM 1115 C C . SER A 1 138 ? -11.756 2.422 -2.113 1.00 91.50 138 SER A C 1
ATOM 1117 O O . SER A 1 138 ? -12.286 3.349 -1.501 1.00 91.50 138 SER A O 1
ATOM 1119 N N . LEU A 1 139 ? -12.092 1.140 -1.915 1.00 92.56 139 LEU A N 1
ATOM 1120 C CA . LEU A 1 139 ? -13.084 0.712 -0.923 1.00 92.56 139 LEU A CA 1
ATOM 1121 C C . LEU A 1 139 ? -12.581 0.964 0.502 1.00 92.56 139 LEU A C 1
ATOM 1123 O O . LEU A 1 139 ? -13.252 1.649 1.266 1.00 92.56 139 LEU A O 1
ATOM 1127 N N . PHE A 1 140 ? -11.359 0.520 0.810 1.00 93.56 140 PHE A N 1
ATOM 1128 C CA . PHE A 1 140 ? -10.697 0.736 2.100 1.00 93.56 140 PHE A CA 1
ATOM 1129 C C . PHE A 1 140 ? -10.740 2.208 2.532 1.00 93.56 140 PHE A C 1
ATOM 1131 O O . PHE A 1 140 ? -11.155 2.542 3.641 1.00 93.56 140 PHE A O 1
ATOM 1138 N N . ARG A 1 141 ? -10.368 3.114 1.623 1.00 89.44 141 ARG A N 1
ATOM 1139 C CA . ARG A 1 141 ? -10.378 4.554 1.885 1.00 89.44 141 ARG A CA 1
ATOM 1140 C C . ARG A 1 141 ? -11.790 5.100 2.095 1.00 89.44 141 ARG A C 1
ATOM 1142 O O . ARG A 1 141 ? -11.969 5.986 2.931 1.00 89.44 141 ARG A O 1
ATOM 1149 N N . ARG A 1 142 ? -12.773 4.652 1.312 1.00 89.38 142 ARG A N 1
ATOM 1150 C CA . ARG A 1 142 ? -14.168 5.077 1.484 1.00 89.38 142 ARG A CA 1
ATOM 1151 C C . ARG A 1 142 ? -14.663 4.688 2.876 1.00 89.38 142 ARG A C 1
ATOM 1153 O O . ARG A 1 142 ? -15.121 5.557 3.606 1.00 89.38 142 ARG A O 1
ATOM 1160 N N . ASP A 1 143 ? -14.469 3.432 3.261 1.00 90.69 143 ASP A N 1
ATOM 1161 C CA . ASP A 1 143 ? -14.992 2.895 4.517 1.00 90.69 143 ASP A CA 1
ATOM 1162 C C . ASP A 1 143 ? -14.326 3.563 5.749 1.00 90.69 143 ASP A C 1
ATOM 1164 O O . ASP A 1 143 ? -14.998 3.891 6.734 1.00 90.69 143 ASP A O 1
ATOM 1168 N N . ILE A 1 144 ? -13.029 3.897 5.665 1.00 87.44 144 ILE A N 1
ATOM 1169 C CA . ILE A 1 144 ? -12.340 4.721 6.679 1.00 87.44 144 ILE A CA 1
ATOM 1170 C C . ILE A 1 144 ? -12.938 6.130 6.765 1.00 87.44 144 ILE A C 1
ATOM 1172 O O . ILE A 1 144 ? -13.210 6.629 7.856 1.00 87.44 144 ILE A O 1
ATOM 1176 N N . ASN A 1 145 ? -13.153 6.796 5.631 1.00 85.25 145 ASN A N 1
ATOM 1177 C CA . ASN A 1 145 ? -13.671 8.164 5.638 1.00 85.25 145 ASN A CA 1
ATOM 1178 C C . ASN A 1 145 ? -15.120 8.236 6.131 1.00 85.25 145 ASN A C 1
ATOM 1180 O O . ASN A 1 145 ? -15.471 9.183 6.834 1.00 85.25 145 ASN A O 1
ATOM 1184 N N . ASP A 1 146 ? -15.947 7.246 5.802 1.00 84.25 146 ASP A N 1
ATOM 1185 C CA . ASP A 1 146 ? -17.346 7.191 6.233 1.00 84.25 146 ASP A CA 1
ATOM 1186 C C . ASP A 1 146 ? -17.456 7.016 7.756 1.00 84.25 146 ASP A C 1
ATOM 1188 O O . ASP A 1 146 ? -18.301 7.633 8.403 1.00 84.25 146 AS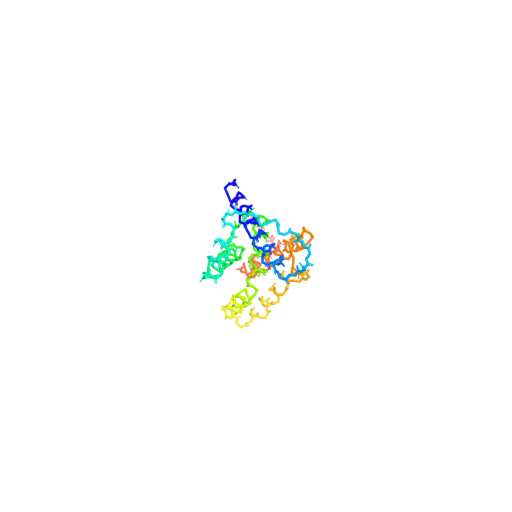P A O 1
ATOM 1192 N N . THR A 1 147 ? -16.547 6.253 8.364 1.00 76.75 147 THR A N 1
ATOM 1193 C CA . THR A 1 147 ? -16.516 6.069 9.825 1.00 76.75 147 THR A CA 1
ATOM 1194 C C . THR A 1 147 ? -15.877 7.220 10.598 1.00 76.75 147 THR A C 1
ATOM 1196 O O . THR A 1 147 ? -16.231 7.428 11.763 1.00 76.75 147 THR A O 1
ATOM 1199 N N . LEU A 1 148 ? -14.977 7.987 9.975 1.00 68.31 148 LEU A N 1
ATOM 1200 C CA . LEU A 1 148 ? -14.443 9.231 10.542 1.00 68.31 148 LEU A CA 1
ATOM 1201 C C . LEU A 1 148 ? -15.457 10.383 10.485 1.00 68.31 148 LEU A C 1
ATOM 1203 O O . LEU A 1 148 ? -15.429 11.256 11.349 1.00 68.31 148 LEU A O 1
ATOM 1207 N N . LYS A 1 149 ? -16.367 10.382 9.503 1.00 60.97 149 LYS A N 1
ATOM 1208 C CA . LYS A 1 149 ? -17.378 11.440 9.337 1.00 60.97 149 LYS A CA 1
ATOM 1209 C C . LYS A 1 149 ? -18.555 11.354 10.314 1.00 60.97 149 LYS A C 1
ATOM 1211 O O . LYS A 1 149 ? -19.247 12.353 10.481 1.00 60.97 149 LYS A O 1
ATOM 1216 N N . GLY A 1 150 ? -18.741 10.229 11.008 1.00 47.00 150 GLY A N 1
ATOM 1217 C CA . GLY A 1 150 ? -19.850 10.042 11.950 1.00 47.00 150 GLY A CA 1
ATOM 1218 C C . GLY A 1 150 ? -21.231 10.042 11.266 1.00 47.00 150 GLY A C 1
ATOM 1219 O O . GLY A 1 150 ? -21.349 10.381 10.089 1.00 47.00 150 GLY A O 1
ATOM 1220 N N . PRO A 1 151 ? -22.300 9.617 11.963 1.00 46.78 151 PRO A N 1
ATOM 1221 C CA . PRO A 1 151 ? -23.636 9.571 11.378 1.00 46.78 151 PRO A CA 1
ATOM 1222 C C . PRO A 1 151 ? -24.090 10.990 11.017 1.00 46.78 151 PRO A C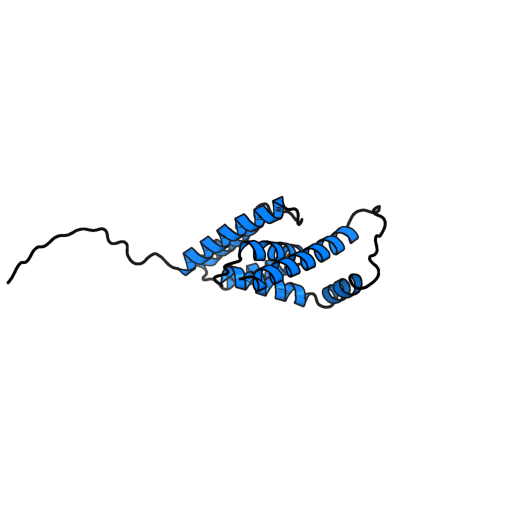 1
ATOM 1224 O O . PRO A 1 151 ? -24.100 11.870 11.873 1.00 46.78 151 PRO A O 1
ATOM 1227 N N . ASN A 1 152 ? -24.456 11.193 9.748 1.00 39.22 152 ASN A N 1
ATOM 1228 C CA . ASN A 1 152 ? -24.998 12.437 9.203 1.00 39.22 152 ASN A CA 1
ATOM 1229 C C . ASN A 1 152 ? -25.936 13.148 10.188 1.00 39.22 152 ASN A C 1
ATOM 1231 O O . ASN A 1 152 ? -27.067 12.718 10.420 1.00 39.22 152 ASN A O 1
ATOM 1235 N N . THR A 1 153 ? -25.506 14.300 10.689 1.00 46.09 153 THR A N 1
ATOM 1236 C CA . THR A 1 153 ? -26.429 15.317 11.171 1.00 46.09 153 THR A CA 1
ATOM 1237 C C . THR A 1 153 ? -27.262 15.799 9.975 1.00 46.09 153 THR A C 1
ATOM 1239 O O . THR A 1 153 ? -26.727 16.161 8.929 1.00 46.09 153 THR A O 1
ATOM 1242 N N . THR A 1 154 ? -28.582 15.817 10.167 1.00 42.34 154 THR A N 1
ATOM 1243 C CA . THR A 1 154 ? -29.630 16.465 9.354 1.00 42.34 154 THR A CA 1
ATOM 1244 C C . THR A 1 154 ? -29.990 15.863 7.988 1.00 42.34 154 THR A C 1
ATOM 1246 O O . THR A 1 154 ? -29.587 16.339 6.934 1.00 42.34 154 THR A O 1
ATOM 1249 N N . ALA A 1 155 ? -30.934 14.924 8.015 1.00 37.22 155 ALA A N 1
ATOM 1250 C CA . ALA A 1 155 ? -32.026 14.897 7.047 1.00 37.22 155 ALA A CA 1
ATOM 1251 C C . ALA A 1 155 ? -33.340 14.919 7.841 1.00 37.22 155 ALA A C 1
ATOM 1253 O O . ALA A 1 155 ? -33.880 13.872 8.187 1.00 37.22 155 ALA A O 1
ATOM 1254 N N . ASN A 1 156 ? -33.814 16.118 8.196 1.00 31.77 156 ASN A N 1
ATOM 1255 C CA . ASN A 1 156 ? -35.195 16.281 8.643 1.00 31.77 156 ASN A CA 1
ATOM 1256 C C . ASN A 1 156 ? -36.065 16.363 7.378 1.00 31.77 156 ASN A C 1
ATOM 1258 O O . ASN A 1 156 ? -35.794 17.225 6.535 1.00 31.77 156 ASN A O 1
ATOM 1262 N N . PRO A 1 157 ? -37.064 15.485 7.198 1.00 42.53 157 PRO A N 1
ATOM 1263 C CA . PRO A 1 157 ? -37.980 15.600 6.084 1.00 42.53 157 PRO A CA 1
ATOM 1264 C C . PRO A 1 157 ? -38.889 16.812 6.283 1.00 42.53 157 PRO A C 1
ATOM 1266 O O . PRO A 1 157 ? -39.328 17.134 7.383 1.00 42.53 157 PRO A O 1
ATOM 1269 N N . ILE A 1 158 ? -39.133 17.477 5.164 1.00 48.66 158 ILE A N 1
ATOM 1270 C CA . ILE A 1 158 ? -40.119 18.527 4.938 1.00 48.66 158 ILE A CA 1
ATOM 1271 C C . ILE A 1 158 ? -41.464 18.129 5.568 1.00 48.66 158 ILE A C 1
ATOM 1273 O O . ILE A 1 158 ? -42.021 17.093 5.211 1.00 48.66 158 ILE A O 1
ATOM 1277 N N . GLY A 1 159 ? -41.986 18.967 6.467 1.00 40.75 159 GLY A N 1
ATOM 1278 C CA . GLY A 1 159 ? -43.316 18.804 7.054 1.00 40.75 159 GLY A CA 1
ATOM 1279 C C . GLY A 1 159 ? -43.516 19.662 8.301 1.00 40.75 159 GLY A C 1
ATOM 1280 O O . GLY A 1 159 ? -43.317 19.186 9.407 1.00 40.75 159 GLY A O 1
ATOM 1281 N N . ASP A 1 160 ? -43.812 20.951 8.140 1.00 37.84 160 ASP A N 1
ATOM 1282 C CA . ASP A 1 160 ? -45.181 21.423 8.363 1.00 37.84 160 ASP A CA 1
ATOM 1283 C C . ASP A 1 160 ? -45.305 22.945 8.240 1.00 37.84 160 ASP A C 1
ATOM 1285 O O . ASP A 1 160 ? -44.558 23.756 8.785 1.00 37.84 160 ASP A O 1
ATOM 1289 N N . MET A 1 161 ? -46.313 23.283 7.455 1.00 46.00 161 MET A N 1
ATOM 1290 C CA . MET A 1 161 ? -46.927 24.574 7.243 1.00 46.00 161 MET A CA 1
ATOM 1291 C C . MET A 1 161 ? -47.532 25.098 8.553 1.00 46.00 161 MET A C 1
ATOM 1293 O O . MET A 1 161 ? -48.373 24.436 9.152 1.00 46.00 161 MET A O 1
ATOM 1297 N N . MET A 1 162 ? -47.223 26.341 8.927 1.00 36.56 162 MET A N 1
ATOM 1298 C CA . MET A 1 162 ? -48.237 27.186 9.559 1.00 36.56 162 MET A CA 1
ATOM 1299 C C . MET A 1 162 ? -48.042 28.660 9.189 1.00 36.56 162 MET A C 1
ATOM 1301 O O . MET A 1 162 ? -47.095 29.332 9.587 1.00 36.56 162 MET A O 1
ATOM 1305 N N . THR A 1 163 ? -48.974 29.114 8.359 1.00 42.09 163 THR A N 1
ATOM 1306 C CA . THR A 1 163 ? -49.321 30.491 8.021 1.00 42.09 163 THR A CA 1
ATOM 1307 C C . THR A 1 163 ? -49.483 31.356 9.268 1.00 42.09 163 THR A C 1
ATOM 1309 O O . THR A 1 163 ? -50.307 31.013 10.105 1.00 42.09 163 THR A O 1
ATOM 1312 N N . LEU A 1 164 ? -48.826 32.519 9.327 1.00 32.91 164 LEU A N 1
ATOM 1313 C CA . LEU A 1 164 ? -49.384 33.718 9.964 1.00 32.91 164 LEU A CA 1
ATOM 1314 C C . LEU A 1 164 ? -48.926 34.975 9.210 1.00 32.91 164 LEU A C 1
ATOM 1316 O O . LEU A 1 164 ? -47.772 35.391 9.263 1.00 32.91 164 LEU A O 1
ATOM 1320 N N . THR A 1 165 ? -49.880 35.552 8.486 1.00 34.25 165 THR A N 1
ATOM 1321 C CA . THR A 1 165 ? -49.898 36.915 7.953 1.00 34.25 165 THR A CA 1
ATOM 1322 C C . THR A 1 165 ? -49.921 37.923 9.106 1.00 34.25 165 THR A C 1
ATOM 1324 O O . THR A 1 165 ? -50.682 37.693 10.035 1.00 34.25 165 THR A O 1
ATOM 1327 N N . PHE A 1 166 ? -49.174 39.033 9.022 1.00 34.75 166 PHE A N 1
ATOM 1328 C CA . PHE A 1 166 ? -49.593 40.378 9.472 1.00 34.75 166 PHE A CA 1
ATOM 1329 C C . PHE A 1 166 ? -48.581 41.441 9.005 1.00 34.75 166 PHE A C 1
ATOM 1331 O O . PHE A 1 166 ? -47.518 41.606 9.603 1.00 34.75 166 PHE A O 1
ATOM 1338 N N . ASN A 1 167 ? -48.902 42.115 7.898 1.00 38.28 167 ASN A N 1
ATOM 1339 C CA . ASN A 1 167 ? -49.073 43.572 7.777 1.00 38.28 167 ASN A CA 1
ATOM 1340 C C . ASN A 1 167 ? -49.423 43.928 6.330 1.00 38.28 167 ASN A C 1
ATOM 1342 O O . ASN A 1 167 ? -48.703 43.459 5.422 1.00 38.28 167 ASN A O 1
#

Nearest PDB structures (foldseek):
  6dg6-assembly5_E  TM=3.437E-01  e=6.511E-01  synthetic construct

Sequence (167 aa):
TTVCTGCCATLDHIVTYLFKQLYQKGGYPGRKNTVVPGGGDLFLQVLKQHPEILQQMLSTVLNVIMFEDCRNQWSMSRPLLGLILLNEEYFNQLRENIIRSQPVDKQATMAQWFENLMEGIERNLLTKNRDRFTQNLSLFRRDINDTLKGPNTTANPIGDMMTLTFN

InterPro domains:
  IPR044189 Exportin 4/7-like [PTHR12596] (1-150)

Radius of gyration: 22.35 Å; Cα contacts (8 Å, |Δi|>4): 91; chains: 1; bounding box: 77×65×40 Å